Protein AF-A0A933MB23-F1 (afdb_monomer_lite)

Foldseek 3Di:
DDDDDPPPPPPPDDDDDDDDDDPVVVVVLVVVCVVVVHDSVVVVVVVVVVVVVVVVVVPPDPVVVVVVVVVVVVVVVVVPDDPPDDPPDDPVNVVVVVCVVPVPPDD

Secondary structure (DSSP, 8-state):
----------GGGPPP------HHHHHHHHHHHHHHTS-HHHHHHHHHHHHHHHHHHTT-S-HHHHHHHHHHHHHHHHH-SPTT------HHHHHHHHHHHH-----

pLDDT: mean 79.44, std 17.31, range [34.0, 98.0]

Radius of gyration: 25.94 Å; chains: 1; bounding box: 48×51×60 Å

Sequence (107 aa):
MQNTKNGKHKVSQMVRKQIYISKRQHQLLKRIAHKRQVSEALLIREAIDQQLQSAEQGLSTDAEAWQRAFGLMKSLHAQGPLPNRSREWTRADLYAERINRYGTRAD

Structure (mmCIF, N/CA/C/O backbone):
data_AF-A0A933MB23-F1
#
_entry.id   AF-A0A933MB23-F1
#
loop_
_atom_site.group_PDB
_atom_site.id
_atom_site.type_symbol
_atom_site.label_atom_id
_atom_site.label_alt_id
_atom_site.label_comp_id
_atom_site.label_asym_id
_atom_site.label_entity_id
_atom_site.label_seq_id
_atom_site.pdbx_PDB_ins_code
_atom_site.Cartn_x
_atom_site.Cartn_y
_atom_site.Cartn_z
_atom_site.occupancy
_atom_site.B_iso_or_equiv
_atom_site.auth_seq_id
_atom_site.auth_comp_id
_atom_site.auth_asym_id
_atom_site.auth_atom_id
_atom_site.pdbx_PDB_model_num
ATOM 1 N N . MET A 1 1 ? -13.231 -29.924 -7.459 1.00 36.16 1 MET A N 1
ATOM 2 C CA . MET A 1 1 ? -13.588 -28.943 -6.408 1.00 36.16 1 MET A CA 1
ATOM 3 C C . MET A 1 1 ? -12.332 -28.623 -5.612 1.00 36.16 1 MET A C 1
ATOM 5 O O . MET A 1 1 ? -11.952 -29.410 -4.759 1.00 36.16 1 MET A O 1
ATOM 9 N N . GLN A 1 2 ? -11.621 -27.543 -5.944 1.00 34.00 2 GLN A N 1
ATOM 10 C CA . GLN A 1 2 ? -10.452 -27.114 -5.169 1.00 34.00 2 GLN A CA 1
ATOM 11 C C . GLN A 1 2 ? -10.893 -25.988 -4.235 1.00 34.00 2 GLN A C 1
ATOM 13 O O . GLN A 1 2 ? -11.213 -24.894 -4.686 1.00 34.00 2 GLN A O 1
ATOM 18 N N . ASN A 1 3 ? -10.981 -26.294 -2.941 1.00 35.03 3 ASN A N 1
ATOM 19 C CA . ASN A 1 3 ? -11.322 -25.328 -1.906 1.00 35.03 3 ASN A CA 1
ATOM 20 C C . ASN A 1 3 ? -10.045 -24.555 -1.548 1.00 35.03 3 ASN A C 1
ATOM 22 O O . ASN A 1 3 ? -9.129 -25.097 -0.923 1.00 35.03 3 ASN A O 1
ATOM 26 N N . THR A 1 4 ? -9.943 -23.316 -2.022 1.00 43.19 4 THR A N 1
ATOM 27 C CA . THR A 1 4 ? -8.803 -22.434 -1.772 1.00 43.19 4 THR A CA 1
ATOM 28 C C . THR A 1 4 ? -8.721 -22.091 -0.291 1.00 43.19 4 THR A C 1
ATOM 30 O O . THR A 1 4 ? -9.667 -21.598 0.320 1.00 43.19 4 THR A O 1
ATOM 33 N N . LYS A 1 5 ? -7.554 -22.380 0.282 1.00 43.69 5 LYS A N 1
ATOM 34 C CA . LYS A 1 5 ? -7.172 -22.120 1.666 1.00 43.69 5 LYS A CA 1
ATOM 35 C C . LYS A 1 5 ? -7.271 -20.619 1.972 1.00 43.69 5 LYS A C 1
ATOM 37 O O . LYS A 1 5 ? -6.331 -19.878 1.703 1.00 43.69 5 LYS A O 1
ATOM 42 N N . ASN A 1 6 ? -8.370 -20.178 2.585 1.00 43.66 6 ASN A N 1
ATOM 43 C CA . ASN A 1 6 ? -8.401 -18.887 3.268 1.00 43.66 6 ASN A CA 1
ATOM 44 C C . ASN A 1 6 ? -7.458 -18.971 4.472 1.00 43.66 6 ASN A C 1
ATOM 46 O O . ASN A 1 6 ? -7.776 -19.591 5.491 1.00 43.66 6 ASN A O 1
ATOM 50 N N . GLY A 1 7 ? -6.273 -18.377 4.325 1.00 43.31 7 GLY A N 1
ATOM 51 C CA . GLY A 1 7 ? -5.324 -18.175 5.408 1.00 43.31 7 GLY A CA 1
ATOM 52 C C . GLY A 1 7 ? -6.012 -17.426 6.542 1.00 43.31 7 GLY A C 1
ATOM 53 O O . GLY A 1 7 ? -6.306 -16.238 6.439 1.00 43.31 7 GLY A O 1
ATOM 54 N N . LYS A 1 8 ? -6.312 -18.141 7.627 1.00 47.44 8 LYS A N 1
ATOM 55 C CA . LYS A 1 8 ? -6.781 -17.553 8.879 1.00 47.44 8 LYS A CA 1
ATOM 56 C C . LYS A 1 8 ? -5.680 -16.621 9.386 1.00 47.44 8 LYS A C 1
ATOM 58 O O . LYS A 1 8 ? -4.713 -17.093 9.980 1.00 47.44 8 LYS A O 1
ATOM 63 N N . HIS A 1 9 ? -5.818 -15.315 9.165 1.00 52.59 9 HIS A N 1
ATOM 64 C CA . HIS A 1 9 ? -5.028 -14.325 9.891 1.00 52.59 9 HIS A CA 1
ATOM 65 C C . HIS A 1 9 ? -5.216 -14.606 11.383 1.00 52.59 9 HIS A C 1
ATOM 67 O O . HIS A 1 9 ? -6.342 -14.613 11.885 1.00 52.59 9 HIS A O 1
ATOM 73 N N . LYS A 1 10 ? -4.128 -14.950 12.074 1.00 52.06 10 LYS A N 1
ATOM 74 C CA . LYS A 1 10 ? -4.156 -15.376 13.472 1.00 52.06 10 LYS A CA 1
ATOM 75 C C . 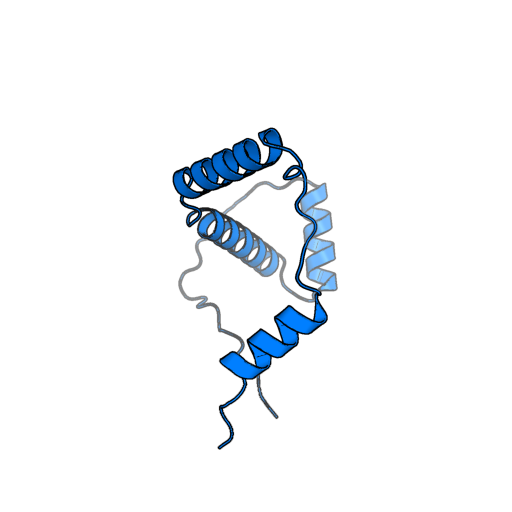LYS A 1 10 ? -4.576 -14.170 14.322 1.00 52.06 10 LYS A C 1
ATOM 77 O O . LYS A 1 10 ? -3.761 -13.330 14.675 1.00 52.06 10 LYS A O 1
ATOM 82 N N . VAL A 1 11 ? -5.867 -14.093 14.642 1.00 57.12 11 VAL A N 1
ATOM 83 C CA . VAL A 1 11 ? -6.531 -13.025 15.423 1.00 57.12 11 VAL A CA 1
ATOM 84 C C . VAL A 1 11 ? -5.971 -12.905 16.856 1.00 57.12 11 VAL A C 1
ATOM 86 O O . VAL A 1 11 ? -6.337 -12.006 17.602 1.00 57.12 11 VAL A O 1
ATOM 89 N N . SER A 1 12 ? -5.065 -13.794 17.274 1.00 57.50 12 SER A N 1
ATOM 90 C CA . SER A 1 12 ? -4.698 -13.983 18.678 1.00 57.50 12 SER A CA 1
ATOM 91 C C . SER A 1 12 ? -3.810 -12.893 19.291 1.00 57.50 12 SER A C 1
ATOM 93 O O . SER A 1 12 ? -3.523 -13.004 20.476 1.00 57.50 12 SER A O 1
ATOM 95 N N . GLN A 1 13 ? -3.353 -11.879 18.543 1.00 81.81 13 GLN A N 1
ATOM 96 C CA . GLN A 1 13 ? -2.533 -10.765 19.063 1.00 81.81 13 GLN A CA 1
ATOM 97 C C . GLN A 1 13 ? -2.859 -9.442 18.339 1.00 81.81 13 GLN A C 1
ATOM 99 O O . GLN A 1 13 ? -2.050 -8.910 17.582 1.00 81.81 13 GLN A O 1
ATOM 104 N N . MET A 1 14 ? -4.071 -8.910 18.517 1.00 86.56 14 MET A N 1
ATOM 105 C CA . MET A 1 14 ? -4.438 -7.598 17.965 1.00 86.56 14 MET A CA 1
ATOM 106 C C . MET A 1 14 ? -4.170 -6.484 18.983 1.00 86.56 14 MET A C 1
ATOM 108 O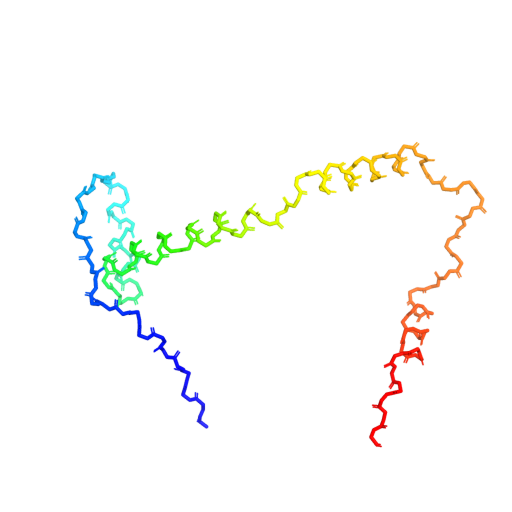 O . MET A 1 14 ? -4.705 -6.511 20.088 1.00 86.56 14 MET A O 1
ATOM 112 N N . VAL A 1 15 ? -3.400 -5.464 18.595 1.00 90.94 15 VAL A N 1
ATOM 113 C CA . VAL A 1 15 ? -3.183 -4.255 19.408 1.00 90.94 15 VAL A CA 1
ATOM 114 C C . VAL A 1 15 ? -4.157 -3.161 18.970 1.00 90.94 15 VAL A C 1
ATOM 116 O O . VAL A 1 15 ? -4.179 -2.774 17.80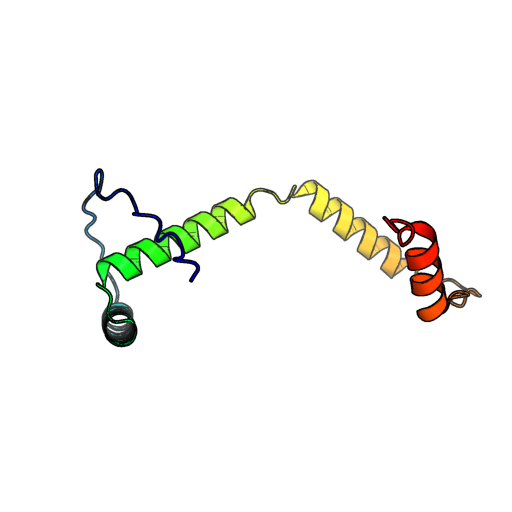0 1.00 90.94 15 VAL A O 1
ATOM 119 N N . ARG A 1 16 ? -4.957 -2.624 19.901 1.00 91.56 16 ARG A N 1
ATOM 120 C CA . ARG A 1 16 ? -5.867 -1.504 19.612 1.00 91.56 16 ARG A CA 1
ATOM 121 C C . ARG A 1 16 ? -5.058 -0.229 19.367 1.00 91.56 16 ARG A C 1
ATOM 123 O O . ARG A 1 16 ? -4.294 0.203 20.225 1.00 91.56 16 ARG A O 1
ATOM 130 N N . LYS A 1 17 ? -5.268 0.401 18.213 1.00 90.94 17 LYS A N 1
ATOM 131 C CA . LYS A 1 17 ? -4.724 1.723 17.873 1.00 90.94 17 LYS A CA 1
ATOM 132 C C . LYS A 1 17 ? -5.878 2.707 17.676 1.00 90.94 17 LYS A C 1
ATOM 134 O O . LYS A 1 17 ? -6.895 2.347 17.087 1.00 90.94 17 LYS A O 1
ATOM 139 N N . GLN A 1 18 ? -5.732 3.927 18.188 1.00 94.25 18 GLN A N 1
ATOM 140 C CA . GLN A 1 18 ? -6.647 5.042 17.932 1.00 94.25 18 GLN A CA 1
ATOM 141 C C . GLN A 1 18 ? -5.951 6.013 16.978 1.00 94.25 18 GLN A C 1
ATOM 143 O O . GLN A 1 18 ? -4.843 6.458 17.263 1.00 94.25 18 GLN A O 1
ATOM 148 N N . ILE A 1 19 ? -6.575 6.293 15.835 1.00 92.44 19 ILE A N 1
ATOM 149 C CA . ILE A 1 19 ? -6.021 7.158 14.789 1.00 92.44 19 ILE A CA 1
ATOM 150 C C . ILE A 1 19 ? -7.069 8.174 14.349 1.00 92.44 19 ILE A C 1
ATOM 152 O O . ILE A 1 19 ? -8.258 7.858 14.281 1.00 92.44 19 ILE A O 1
ATOM 156 N N . TYR A 1 20 ? -6.622 9.383 14.023 1.00 97.00 20 TYR A N 1
ATOM 157 C CA . TYR A 1 20 ? -7.458 10.380 13.367 1.00 97.00 20 TYR A CA 1
ATOM 158 C C . TYR A 1 20 ? -7.386 10.192 11.852 1.00 97.00 20 TYR A C 1
ATOM 160 O O . TYR A 1 20 ? -6.305 10.046 11.286 1.00 97.00 20 TYR A O 1
ATOM 168 N N . ILE A 1 21 ? -8.543 10.220 11.195 1.00 95.69 21 ILE A N 1
ATOM 169 C CA . ILE A 1 21 ? -8.663 10.211 9.736 1.00 95.69 21 ILE A CA 1
ATOM 170 C C . ILE A 1 21 ? -9.525 11.390 9.292 1.00 95.69 21 ILE A C 1
ATOM 172 O O . ILE A 1 21 ? -10.398 11.858 10.023 1.00 95.69 21 ILE A O 1
ATOM 176 N N . SER A 1 22 ? -9.296 11.877 8.078 1.00 98.00 22 SER A N 1
ATOM 177 C CA . SER A 1 22 ? -10.108 12.951 7.503 1.00 98.00 22 SER A CA 1
ATOM 178 C C . SER A 1 22 ? -11.551 12.498 7.240 1.00 98.00 22 SER A C 1
ATOM 180 O O . SER A 1 22 ? -11.822 11.325 6.967 1.00 98.00 22 SER A O 1
ATOM 182 N N . LYS A 1 23 ? -12.489 13.455 7.203 1.00 97.81 23 LYS A N 1
ATOM 183 C CA . LYS A 1 23 ? -13.898 13.206 6.839 1.00 97.81 23 LYS A CA 1
ATOM 184 C C . LYS A 1 23 ? -14.034 12.492 5.487 1.00 97.81 23 LYS A C 1
ATOM 186 O O . LYS A 1 23 ? -14.873 11.605 5.337 1.00 97.81 23 LYS A O 1
ATOM 191 N N . ARG A 1 24 ? -13.175 12.840 4.521 1.00 97.56 24 ARG A N 1
ATOM 192 C CA . ARG A 1 24 ? -13.115 12.192 3.203 1.00 97.56 24 ARG A CA 1
ATOM 193 C C . ARG A 1 24 ? -12.702 10.721 3.312 1.00 97.56 24 ARG A C 1
ATOM 195 O O . ARG A 1 24 ? -13.347 9.869 2.709 1.00 97.56 24 ARG A O 1
ATOM 202 N N . GLN A 1 25 ? -11.653 10.414 4.078 1.00 96.62 25 GLN A N 1
ATOM 203 C CA . GLN A 1 25 ? -11.197 9.033 4.287 1.00 96.62 25 GLN A CA 1
ATOM 204 C C . GLN A 1 25 ? -12.272 8.188 4.973 1.00 96.62 25 GLN A C 1
ATOM 206 O O . GLN A 1 25 ? -12.528 7.078 4.524 1.00 96.62 25 GLN A O 1
ATOM 211 N N . HIS A 1 26 ? -12.959 8.733 5.980 1.00 97.06 26 HIS A N 1
ATOM 212 C CA . HIS A 1 26 ? -14.084 8.066 6.646 1.00 97.06 26 HIS A CA 1
ATOM 213 C C . HIS A 1 26 ? -15.198 7.668 5.668 1.00 97.06 26 HIS A C 1
ATOM 215 O O . HIS A 1 26 ? -15.647 6.523 5.649 1.00 97.06 26 HIS A O 1
ATOM 221 N N . GLN A 1 27 ? -15.619 8.599 4.807 1.00 98.00 27 GLN A N 1
ATOM 222 C CA . GLN A 1 27 ? -16.653 8.336 3.800 1.00 98.00 27 GLN A CA 1
ATOM 223 C C . GLN A 1 27 ? -16.222 7.256 2.799 1.00 98.00 27 GLN A C 1
ATOM 225 O O . GLN A 1 27 ? -17.009 6.367 2.464 1.00 98.00 27 GLN A O 1
ATOM 230 N N . LEU A 1 28 ? -14.970 7.313 2.335 1.00 97.31 28 LEU A N 1
ATOM 231 C CA . LEU A 1 28 ? -14.416 6.315 1.422 1.00 97.31 28 LEU A CA 1
ATOM 232 C C . LEU A 1 28 ? -14.313 4.939 2.084 1.00 97.31 28 LEU A C 1
ATOM 234 O O . LEU A 1 28 ? -14.707 3.948 1.471 1.00 97.31 28 LEU A O 1
ATOM 238 N N . LEU A 1 29 ? -13.848 4.883 3.333 1.00 96.94 29 LEU A N 1
ATOM 239 C CA . LEU A 1 29 ? -13.706 3.649 4.097 1.00 96.94 29 LEU A CA 1
ATOM 240 C C . LEU A 1 29 ? -15.054 2.937 4.235 1.00 96.94 29 LEU A C 1
ATOM 242 O O . LEU A 1 29 ? -15.166 1.771 3.860 1.00 96.94 29 LEU A O 1
ATOM 246 N N . LYS A 1 30 ? -16.099 3.667 4.646 1.00 96.81 30 LYS A N 1
ATOM 247 C CA . LYS A 1 30 ? -17.473 3.148 4.733 1.00 96.81 30 LYS A CA 1
ATOM 248 C C . LYS A 1 30 ? -17.990 2.619 3.406 1.00 96.81 30 LYS A C 1
ATOM 250 O O . LYS A 1 30 ? -18.508 1.507 3.332 1.00 96.81 30 LYS A O 1
ATOM 255 N N . ARG A 1 31 ? -17.831 3.405 2.339 1.00 97.69 31 ARG A N 1
ATOM 256 C CA . ARG A 1 31 ? -18.297 3.030 1.000 1.00 97.69 31 ARG A CA 1
ATOM 257 C C . ARG A 1 31 ? -17.615 1.753 0.505 1.00 97.69 31 ARG A C 1
ATOM 259 O O . ARG A 1 31 ? -18.282 0.892 -0.066 1.00 97.69 31 ARG A O 1
ATOM 266 N N . ILE A 1 32 ? -16.302 1.630 0.696 1.00 97.06 32 ILE A N 1
ATOM 267 C CA . ILE A 1 32 ? -15.536 0.466 0.234 1.00 97.06 32 ILE A CA 1
ATOM 268 C C . ILE A 1 32 ? -15.856 -0.762 1.091 1.00 97.06 32 ILE A C 1
ATOM 270 O O . ILE A 1 32 ? -16.101 -1.825 0.524 1.00 97.06 32 ILE A O 1
ATOM 274 N N . ALA A 1 33 ? -15.914 -0.613 2.417 1.00 9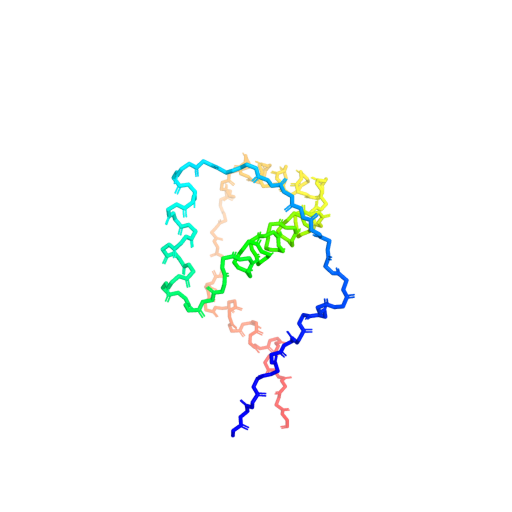6.81 33 ALA A N 1
ATOM 275 C CA . ALA A 1 33 ? -16.278 -1.686 3.340 1.00 96.81 33 ALA A CA 1
ATOM 276 C C . ALA A 1 33 ? -17.666 -2.258 3.011 1.00 96.81 33 ALA A C 1
ATOM 278 O O . ALA A 1 33 ? -17.807 -3.468 2.840 1.00 96.81 33 ALA A O 1
ATOM 279 N N . HIS A 1 34 ? -18.658 -1.386 2.789 1.00 96.75 34 HIS A N 1
ATOM 280 C CA . HIS A 1 34 ? -20.002 -1.790 2.376 1.00 96.75 34 HIS A CA 1
ATOM 281 C C . HIS A 1 34 ? -19.999 -2.504 1.019 1.00 96.75 34 HIS A C 1
ATOM 283 O O . HIS A 1 34 ? -20.558 -3.590 0.888 1.00 96.75 34 HIS A O 1
ATOM 289 N N . LYS A 1 35 ? -19.330 -1.932 0.006 1.00 96.44 35 LYS A N 1
ATOM 290 C CA . LYS A 1 35 ? -19.246 -2.537 -1.334 1.00 96.44 35 LYS A CA 1
ATOM 291 C C . LYS A 1 35 ? -18.604 -3.930 -1.303 1.00 96.44 35 LYS A C 1
ATOM 293 O O . LYS A 1 35 ? -18.985 -4.782 -2.096 1.00 96.44 35 LYS A O 1
ATOM 298 N N . ARG A 1 36 ? -17.621 -4.144 -0.424 1.00 93.75 36 ARG A N 1
ATOM 299 C CA . ARG A 1 36 ? -16.897 -5.415 -0.271 1.00 93.75 36 ARG A CA 1
ATOM 300 C C . ARG A 1 36 ? -17.526 -6.361 0.759 1.00 93.75 36 ARG A C 1
ATOM 302 O O . ARG A 1 36 ? -17.031 -7.469 0.899 1.00 93.75 36 ARG A O 1
ATOM 309 N N . GLN A 1 37 ? -18.579 -5.938 1.466 1.00 95.69 37 GLN A N 1
ATOM 310 C CA . GLN A 1 37 ? -19.206 -6.680 2.570 1.00 95.69 37 GLN A CA 1
ATOM 311 C C . GLN A 1 37 ? -18.208 -7.139 3.652 1.00 95.69 37 GLN A C 1
ATOM 313 O O . GLN A 1 37 ? -18.313 -8.232 4.203 1.00 95.69 37 GLN A O 1
ATOM 318 N N . VAL A 1 38 ? -17.233 -6.288 3.977 1.00 94.75 38 VAL A N 1
ATOM 319 C CA . VAL A 1 38 ? -16.238 -6.539 5.032 1.00 94.75 38 VAL A CA 1
ATOM 320 C C . VAL A 1 38 ? -16.271 -5.436 6.085 1.00 94.75 38 VAL A C 1
ATOM 322 O O . VAL A 1 38 ? -16.812 -4.356 5.858 1.00 94.75 38 VAL A O 1
ATOM 325 N N . SER A 1 39 ? -15.663 -5.683 7.247 1.00 94.94 39 SER A N 1
ATOM 326 C CA . SER A 1 39 ? -15.529 -4.643 8.272 1.00 94.94 39 SER A CA 1
ATOM 327 C C . SER A 1 39 ? -14.517 -3.567 7.864 1.00 94.94 39 SER A C 1
ATOM 329 O O . SER A 1 39 ? -13.482 -3.859 7.265 1.00 94.94 39 SER A O 1
ATOM 331 N N . GLU A 1 40 ? -14.773 -2.321 8.269 1.00 94.50 40 GLU A N 1
ATOM 332 C CA . GLU A 1 40 ? -13.841 -1.197 8.094 1.00 94.50 40 GLU A CA 1
ATOM 333 C C . GLU A 1 40 ? -12.456 -1.510 8.685 1.00 94.50 40 GLU A C 1
ATOM 335 O O . GLU A 1 40 ? -11.427 -1.213 8.085 1.00 94.50 40 GLU A O 1
ATOM 340 N N . ALA A 1 41 ? -12.427 -2.185 9.837 1.00 93.44 41 ALA A N 1
ATOM 341 C CA . ALA A 1 41 ? -11.190 -2.573 10.501 1.00 93.44 41 ALA A CA 1
ATOM 342 C C . ALA A 1 41 ? -10.389 -3.616 9.703 1.00 93.44 41 ALA A C 1
ATOM 344 O O . ALA A 1 41 ? -9.162 -3.590 9.740 1.00 93.44 41 ALA A O 1
ATOM 345 N N . LEU A 1 42 ? -11.060 -4.536 9.000 1.00 92.94 42 LEU A N 1
ATOM 346 C CA . LEU A 1 42 ? -10.392 -5.492 8.114 1.00 92.94 42 LEU A CA 1
ATOM 347 C C . LEU A 1 42 ? -9.756 -4.766 6.933 1.00 92.94 42 LEU A C 1
ATOM 349 O O . LEU A 1 42 ? -8.584 -4.989 6.659 1.00 92.94 42 LEU A O 1
ATOM 353 N N . LEU A 1 43 ? -10.486 -3.833 6.322 1.00 94.75 43 LEU A N 1
ATOM 354 C CA . LEU A 1 43 ? -9.976 -3.029 5.216 1.00 94.75 43 LEU A CA 1
ATOM 355 C C . LEU A 1 43 ? -8.759 -2.178 5.624 1.00 94.75 43 LEU A C 1
ATOM 357 O O . LEU A 1 43 ? -7.805 -2.072 4.860 1.00 94.75 43 LEU A O 1
ATOM 361 N N . ILE A 1 44 ? -8.767 -1.604 6.835 1.00 94.19 44 ILE A N 1
ATOM 362 C CA . ILE A 1 44 ? -7.606 -0.880 7.380 1.00 94.19 44 ILE A CA 1
ATOM 363 C C . ILE A 1 44 ? -6.407 -1.819 7.543 1.00 94.19 44 ILE A C 1
ATOM 365 O O . ILE A 1 44 ? -5.301 -1.450 7.160 1.00 94.19 44 ILE A O 1
ATOM 369 N N . ARG A 1 45 ? -6.609 -3.021 8.098 1.00 92.81 45 ARG A N 1
ATOM 370 C CA . ARG A 1 45 ? -5.521 -3.997 8.269 1.00 92.81 45 ARG A CA 1
ATOM 371 C C . ARG A 1 45 ? -4.932 -4.430 6.931 1.00 92.81 45 ARG A C 1
ATOM 373 O O . ARG A 1 45 ? -3.726 -4.339 6.773 1.00 92.81 45 ARG A O 1
ATOM 380 N N . GLU A 1 46 ? -5.770 -4.793 5.960 1.00 92.00 46 GLU A N 1
ATOM 381 C CA . GLU A 1 46 ? -5.313 -5.169 4.615 1.00 92.00 46 GLU A CA 1
ATOM 382 C C . GLU A 1 46 ? -4.519 -4.047 3.941 1.00 92.00 46 GLU A C 1
ATOM 384 O O . GLU A 1 46 ? -3.496 -4.307 3.317 1.00 92.00 46 GLU A O 1
ATOM 389 N N . ALA A 1 47 ? -4.963 -2.794 4.077 1.00 92.25 47 ALA A N 1
ATOM 390 C CA . ALA A 1 47 ? -4.247 -1.653 3.515 1.00 92.25 47 ALA A CA 1
ATOM 391 C C . ALA A 1 47 ? -2.877 -1.438 4.183 1.00 92.25 47 ALA A C 1
ATOM 393 O O . ALA A 1 47 ? -1.908 -1.114 3.498 1.00 92.25 47 ALA A O 1
ATOM 394 N N . ILE A 1 48 ? -2.784 -1.634 5.504 1.00 91.50 48 ILE A N 1
ATOM 395 C CA . ILE A 1 48 ? -1.512 -1.580 6.237 1.00 91.50 48 ILE A CA 1
ATOM 396 C C . ILE A 1 48 ? -0.592 -2.711 5.771 1.00 91.50 48 ILE A C 1
ATOM 398 O O . ILE A 1 48 ? 0.554 -2.442 5.422 1.00 91.50 48 ILE A O 1
ATOM 402 N N . ASP A 1 49 ? -1.096 -3.944 5.701 1.00 88.75 49 ASP A N 1
ATOM 403 C CA . ASP A 1 49 ? -0.321 -5.111 5.270 1.00 88.75 49 ASP A CA 1
ATOM 404 C C . ASP A 1 49 ? 0.204 -4.931 3.838 1.00 88.75 49 ASP A C 1
ATOM 406 O O . ASP A 1 49 ? 1.380 -5.171 3.580 1.00 88.75 49 ASP A O 1
ATOM 410 N N . GLN A 1 50 ? -0.624 -4.434 2.912 1.00 87.50 50 GLN A N 1
ATOM 411 C CA . GLN A 1 50 ? -0.215 -4.143 1.532 1.00 87.50 50 GLN A CA 1
ATOM 412 C C . GLN A 1 50 ? 0.877 -3.075 1.457 1.00 87.50 50 GLN A C 1
ATOM 414 O O . GLN A 1 50 ? 1.821 -3.210 0.676 1.00 87.50 50 GLN A O 1
ATOM 419 N N . GLN A 1 51 ? 0.768 -2.017 2.263 1.00 86.31 51 GLN A N 1
ATOM 420 C CA . GLN A 1 51 ? 1.769 -0.955 2.300 1.00 86.31 51 GLN A CA 1
ATOM 421 C C . GLN A 1 51 ? 3.094 -1.454 2.889 1.00 86.31 51 GLN A C 1
ATOM 423 O O . GLN A 1 51 ? 4.152 -1.106 2.370 1.00 86.31 51 GLN A O 1
ATOM 428 N N . LEU A 1 52 ? 3.042 -2.275 3.942 1.00 83.12 52 LEU A N 1
ATOM 429 C CA . LEU A 1 52 ? 4.227 -2.872 4.559 1.00 83.12 52 LEU A CA 1
ATOM 430 C C . LEU A 1 52 ? 4.893 -3.882 3.625 1.00 83.12 52 LEU A C 1
ATOM 432 O O . LEU A 1 52 ? 6.095 -3.794 3.417 1.00 83.12 52 LEU A O 1
ATOM 436 N N . GLN A 1 53 ? 4.123 -4.755 2.973 1.00 78.12 53 GLN A N 1
ATOM 437 C CA . GLN A 1 53 ? 4.650 -5.672 1.959 1.00 78.12 53 GLN A CA 1
ATOM 438 C C . GLN A 1 53 ? 5.290 -4.922 0.792 1.00 78.12 53 GLN A C 1
ATOM 440 O O . GLN A 1 53 ? 6.355 -5.309 0.331 1.00 78.12 53 GLN A O 1
ATOM 445 N N . SER A 1 54 ? 4.678 -3.828 0.332 1.00 70.19 54 SER A N 1
ATOM 446 C CA . SER A 1 54 ? 5.250 -2.996 -0.733 1.00 70.19 54 SER A CA 1
ATOM 447 C C . SER A 1 54 ? 6.538 -2.297 -0.279 1.00 70.19 54 SER A C 1
ATOM 449 O O . SER A 1 54 ? 7.480 -2.170 -1.058 1.00 70.19 54 SER A O 1
ATOM 451 N N . ALA A 1 55 ? 6.608 -1.871 0.986 1.00 65.06 55 ALA A N 1
ATOM 452 C CA . ALA A 1 55 ? 7.815 -1.294 1.575 1.00 65.06 55 ALA A CA 1
ATOM 453 C C . ALA A 1 55 ? 8.936 -2.338 1.738 1.00 65.06 55 ALA A C 1
ATOM 455 O O . ALA A 1 55 ? 10.090 -2.043 1.443 1.00 65.06 55 ALA A O 1
ATOM 456 N N . GLU A 1 56 ? 8.600 -3.565 2.139 1.00 61.81 56 GLU A N 1
ATOM 457 C CA . GLU A 1 56 ? 9.533 -4.694 2.251 1.00 61.81 56 GLU A CA 1
ATOM 458 C C . GLU A 1 56 ? 10.009 -5.189 0.875 1.00 61.81 56 GLU A C 1
ATOM 460 O O . GLU A 1 56 ? 11.189 -5.475 0.687 1.00 61.81 56 GLU A O 1
ATOM 465 N N . GLN A 1 57 ? 9.127 -5.216 -0.127 1.00 56.84 57 GLN A N 1
ATOM 466 C CA . GLN A 1 57 ? 9.471 -5.546 -1.516 1.00 56.84 57 GLN A CA 1
ATOM 467 C C . GLN A 1 57 ? 10.337 -4.462 -2.177 1.00 56.84 57 GLN A C 1
ATOM 469 O O . GLN A 1 57 ? 11.124 -4.768 -3.071 1.00 56.84 57 GLN A O 1
ATOM 474 N N . GLY A 1 58 ? 10.257 -3.214 -1.707 1.00 53.88 58 GLY A N 1
ATOM 475 C CA . GLY A 1 58 ? 11.146 -2.125 -2.116 1.00 53.88 58 GLY A CA 1
ATOM 476 C C . GLY A 1 58 ? 12.588 -2.245 -1.601 1.00 53.88 58 GLY A C 1
ATOM 477 O O . GLY A 1 58 ? 13.447 -1.495 -2.060 1.00 53.88 58 GLY A O 1
ATOM 478 N N . LEU A 1 59 ? 12.883 -3.179 -0.686 1.00 52.38 59 LEU A N 1
ATOM 479 C CA . LEU A 1 59 ? 14.181 -3.296 -0.002 1.00 52.38 59 LEU A CA 1
ATOM 480 C C . LEU A 1 59 ? 15.094 -4.419 -0.522 1.00 52.38 59 LEU A C 1
ATOM 482 O O . LEU A 1 59 ? 16.174 -4.623 0.025 1.00 52.38 59 LEU A O 1
ATOM 486 N N . SER A 1 60 ? 14.733 -5.106 -1.609 1.00 52.00 60 SER A N 1
ATOM 487 C CA . SER A 1 60 ? 15.670 -5.986 -2.328 1.00 52.00 60 SER A CA 1
ATOM 488 C C . SER A 1 60 ? 15.899 -5.526 -3.766 1.00 52.00 60 SER A C 1
ATOM 490 O O . SER A 1 60 ? 15.906 -6.309 -4.710 1.00 52.00 60 SER A O 1
ATOM 492 N N . THR A 1 61 ? 16.100 -4.223 -3.942 1.00 59.41 61 THR A N 1
ATOM 493 C CA . THR A 1 61 ? 16.808 -3.728 -5.124 1.00 59.41 61 THR A CA 1
ATOM 494 C C . THR A 1 61 ? 18.145 -3.236 -4.607 1.00 59.41 61 THR A C 1
ATOM 496 O O . THR A 1 61 ? 18.190 -2.219 -3.921 1.00 59.41 61 THR A O 1
ATOM 499 N N . ASP A 1 62 ? 19.218 -3.989 -4.855 1.00 73.12 62 ASP A N 1
ATOM 500 C CA . ASP A 1 62 ? 20.578 -3.499 -4.627 1.00 73.12 62 ASP A CA 1
ATOM 501 C C . ASP A 1 62 ? 20.695 -2.149 -5.357 1.00 73.12 62 ASP A C 1
ATOM 503 O O . ASP A 1 62 ? 20.676 -2.080 -6.590 1.00 73.12 62 ASP A O 1
ATOM 507 N N . ALA A 1 63 ? 20.707 -1.062 -4.582 1.00 74.50 63 ALA A N 1
ATOM 508 C CA . ALA A 1 63 ? 20.688 0.291 -5.115 1.00 74.50 63 ALA A CA 1
ATOM 509 C C . ALA A 1 63 ? 21.933 0.552 -5.971 1.00 74.50 63 ALA A C 1
ATOM 511 O O . ALA A 1 63 ? 21.852 1.257 -6.980 1.00 74.50 63 ALA A O 1
ATOM 512 N N . GLU A 1 64 ? 23.062 -0.075 -5.630 1.00 81.00 64 GLU A N 1
ATOM 513 C CA . GLU A 1 64 ? 24.260 -0.020 -6.454 1.00 81.00 64 GLU A CA 1
ATOM 514 C C . GLU A 1 64 ? 24.094 -0.831 -7.736 1.00 81.00 64 GLU A C 1
ATOM 516 O O . GLU A 1 64 ? 24.505 -0.371 -8.799 1.00 81.00 64 GLU A O 1
ATOM 521 N N . ALA A 1 65 ? 23.468 -2.013 -7.689 1.00 80.19 65 ALA A N 1
ATOM 522 C CA . ALA A 1 65 ? 23.167 -2.771 -8.906 1.00 80.19 65 ALA A CA 1
ATOM 523 C C . ALA A 1 65 ? 22.284 -1.963 -9.861 1.00 80.19 65 ALA A C 1
ATOM 525 O O . ALA A 1 65 ? 22.540 -1.953 -11.067 1.00 80.19 65 ALA A O 1
ATOM 526 N N . TRP A 1 66 ? 21.298 -1.236 -9.330 1.00 83.38 66 TRP A N 1
ATOM 527 C CA . TRP A 1 66 ? 20.471 -0.341 -10.131 1.00 83.38 66 TRP A CA 1
ATOM 528 C C . TRP A 1 66 ? 21.285 0.801 -10.748 1.00 83.38 66 TRP A C 1
ATOM 530 O O . TRP A 1 66 ? 21.174 1.061 -11.947 1.00 83.38 66 TRP A O 1
ATOM 540 N N . GLN A 1 67 ? 22.156 1.448 -9.969 1.00 87.56 67 GLN A N 1
ATOM 541 C CA . GLN A 1 67 ? 23.034 2.505 -10.478 1.00 87.56 67 GLN A CA 1
ATOM 542 C C . GLN A 1 67 ? 24.009 1.990 -11.547 1.00 87.56 67 GLN A C 1
ATOM 544 O O . GLN A 1 67 ? 24.172 2.639 -12.583 1.00 87.56 67 GLN A O 1
ATOM 549 N N . ARG A 1 68 ? 24.601 0.805 -11.348 1.00 90.88 68 ARG A N 1
ATOM 550 C CA . ARG A 1 68 ? 25.471 0.136 -12.330 1.00 90.88 68 ARG A CA 1
ATOM 551 C C . ARG A 1 68 ? 24.716 -0.160 -13.628 1.00 90.88 68 ARG A C 1
ATOM 553 O O . ARG A 1 68 ? 25.201 0.182 -14.707 1.00 90.88 68 ARG A O 1
ATOM 560 N N . ALA A 1 69 ? 23.513 -0.729 -13.535 1.00 91.25 69 ALA A N 1
ATOM 561 C CA . ALA A 1 69 ? 22.672 -1.012 -14.697 1.00 91.25 69 ALA A CA 1
ATOM 562 C C . ALA A 1 69 ? 22.286 0.271 -15.449 1.00 91.25 69 ALA A C 1
ATOM 564 O O . ALA A 1 69 ? 22.366 0.330 -16.677 1.00 91.25 69 ALA A O 1
ATOM 565 N N . PHE A 1 70 ? 21.915 1.326 -14.722 1.00 92.75 70 PHE A N 1
ATOM 566 C CA . PHE A 1 70 ? 21.549 2.608 -15.315 1.00 92.75 70 PHE A CA 1
ATOM 567 C C . PHE A 1 70 ? 22.730 3.304 -16.004 1.00 92.75 70 PHE A C 1
ATOM 569 O O . PHE A 1 70 ? 22.575 3.837 -17.105 1.00 92.75 70 PHE A O 1
ATOM 576 N N . GLY A 1 71 ? 23.922 3.248 -15.403 1.00 95.00 71 GLY A N 1
ATOM 577 C CA . GLY A 1 71 ? 25.158 3.739 -16.013 1.00 95.00 71 GLY A CA 1
ATOM 578 C C . GLY A 1 71 ? 25.493 3.014 -17.318 1.00 95.00 71 GLY A C 1
ATOM 579 O O . GLY A 1 71 ? 25.798 3.665 -18.317 1.00 95.00 71 GLY A O 1
ATOM 580 N N . LEU A 1 72 ? 25.349 1.684 -17.340 1.00 94.31 72 LEU A N 1
ATOM 581 C CA . LEU A 1 72 ? 25.541 0.873 -18.544 1.00 94.31 72 LEU A CA 1
ATOM 582 C C . LEU A 1 72 ? 24.540 1.237 -19.651 1.00 94.31 72 LEU A C 1
ATOM 584 O O . LEU A 1 72 ? 24.924 1.417 -20.802 1.00 94.31 72 LEU A O 1
ATOM 588 N N . MET A 1 73 ? 23.254 1.391 -19.324 1.00 93.31 73 MET A N 1
ATOM 589 C CA . MET A 1 73 ? 22.245 1.782 -20.318 1.00 93.31 73 MET A CA 1
ATOM 590 C C . MET A 1 73 ? 22.541 3.159 -20.925 1.00 93.31 73 MET A C 1
ATOM 592 O O . MET A 1 73 ? 22.418 3.336 -22.137 1.00 93.31 73 MET A O 1
ATOM 596 N N . LYS A 1 74 ? 22.982 4.125 -20.108 1.00 95.38 74 LYS A N 1
ATOM 597 C CA . LYS A 1 74 ? 23.400 5.445 -20.599 1.00 95.38 74 LYS A CA 1
ATOM 598 C C . LYS A 1 74 ? 24.642 5.376 -21.482 1.00 95.38 74 LYS A C 1
ATOM 600 O O . LYS A 1 74 ? 24.670 6.055 -22.505 1.00 95.38 74 LYS A O 1
ATOM 605 N N . SER A 1 75 ? 25.644 4.576 -21.115 1.00 93.25 75 SER A N 1
ATOM 606 C CA . SER A 1 75 ? 26.864 4.447 -21.919 1.00 93.25 75 SER A CA 1
ATOM 607 C C . SER A 1 75 ? 26.577 3.802 -23.276 1.00 93.25 75 SER A C 1
ATOM 609 O O . SER A 1 75 ? 27.063 4.295 -24.289 1.00 93.25 75 SER A O 1
ATOM 611 N N . LEU A 1 76 ? 25.713 2.782 -23.320 1.00 90.25 76 LEU A N 1
ATOM 612 C CA . LEU A 1 76 ? 25.248 2.167 -24.566 1.00 90.25 76 LEU A CA 1
ATOM 613 C C . LEU A 1 76 ? 24.434 3.143 -25.422 1.00 90.25 76 LEU A C 1
ATOM 615 O O . LEU A 1 76 ? 24.618 3.198 -26.633 1.00 90.25 76 LEU A O 1
ATOM 619 N N . HIS A 1 77 ? 23.559 3.943 -24.809 1.00 87.69 77 HIS A N 1
ATOM 620 C CA . HIS A 1 77 ? 22.794 4.953 -25.540 1.00 87.69 77 HIS A CA 1
ATOM 621 C C . HIS A 1 77 ? 23.701 6.030 -26.153 1.00 87.69 77 HIS A C 1
ATOM 623 O O . HIS A 1 77 ? 23.504 6.416 -27.302 1.00 87.69 77 HIS A O 1
ATOM 629 N N . ALA A 1 78 ? 24.719 6.476 -25.411 1.00 90.94 78 ALA A N 1
ATOM 630 C CA . ALA A 1 78 ? 25.683 7.469 -25.876 1.00 90.94 78 ALA A CA 1
ATOM 631 C C . ALA A 1 78 ? 26.559 6.970 -27.039 1.00 90.94 78 ALA A C 1
ATOM 633 O O . ALA A 1 78 ? 26.985 7.775 -27.861 1.00 90.94 78 ALA A O 1
ATOM 634 N N . GLN A 1 79 ? 26.804 5.658 -27.136 1.00 86.88 79 GLN A N 1
ATOM 635 C CA . GLN A 1 79 ? 27.523 5.053 -28.266 1.00 86.88 79 GLN A CA 1
ATOM 636 C C . GLN A 1 79 ? 26.722 5.102 -29.578 1.00 86.88 79 GLN A C 1
ATOM 638 O O . GLN A 1 79 ? 27.309 4.990 -30.653 1.00 86.88 79 GLN A O 1
ATOM 643 N N . GLY A 1 80 ? 25.403 5.313 -29.507 1.00 80.69 80 GLY A N 1
ATOM 644 C CA . GLY A 1 80 ? 24.540 5.416 -30.678 1.00 80.69 80 GLY A CA 1
ATOM 645 C C . GLY A 1 80 ? 24.389 4.096 -31.451 1.00 80.69 80 GLY A C 1
ATOM 646 O O . GLY A 1 80 ? 24.764 3.023 -30.973 1.00 80.69 80 GLY A O 1
ATOM 647 N N . PRO A 1 81 ? 23.776 4.137 -32.645 1.00 80.56 81 PRO A N 1
ATOM 648 C CA . PRO A 1 81 ? 23.660 2.969 -33.510 1.00 80.56 81 PRO A CA 1
ATOM 649 C C . PRO A 1 81 ? 25.043 2.469 -33.945 1.00 80.56 81 PRO A C 1
ATOM 651 O O . PRO A 1 81 ? 25.886 3.262 -34.359 1.00 80.56 81 PRO A O 1
ATOM 654 N N . LEU A 1 82 ? 25.263 1.152 -33.904 1.00 77.19 82 LEU A N 1
ATOM 655 C CA . LEU A 1 82 ? 26.496 0.544 -34.410 1.00 77.19 82 LEU A CA 1
ATOM 656 C C . LEU A 1 82 ? 26.664 0.874 -35.907 1.00 77.19 82 LEU A C 1
ATOM 658 O O . LEU A 1 82 ? 25.793 0.502 -36.703 1.00 77.19 82 LEU A O 1
ATOM 662 N N . PRO A 1 83 ? 27.757 1.543 -36.318 1.00 71.50 83 PRO A N 1
ATOM 663 C CA . PRO A 1 83 ? 27.979 1.862 -37.721 1.00 71.50 83 PRO A CA 1
ATOM 664 C C . PRO A 1 83 ? 28.172 0.569 -38.525 1.00 71.50 83 PRO A C 1
ATOM 666 O O . PRO A 1 83 ? 28.890 -0.335 -38.101 1.00 71.50 83 PRO A O 1
ATOM 669 N N . ASN A 1 84 ? 27.514 0.477 -39.684 1.00 68.38 84 ASN A N 1
ATOM 670 C CA . ASN A 1 84 ? 27.588 -0.656 -40.618 1.00 68.38 84 ASN A CA 1
ATOM 671 C C . ASN A 1 84 ? 27.183 -2.039 -40.068 1.00 68.38 84 ASN A C 1
ATOM 673 O O . ASN A 1 84 ? 27.522 -3.054 -40.673 1.00 68.38 84 ASN A O 1
ATOM 677 N N . ARG A 1 85 ? 26.415 -2.113 -38.973 1.00 69.62 85 ARG A N 1
ATOM 678 C CA . ARG A 1 85 ? 25.810 -3.372 -38.505 1.00 69.62 85 ARG A CA 1
ATOM 679 C C . ARG A 1 85 ? 24.293 -3.263 -38.447 1.00 69.62 85 ARG A C 1
ATOM 681 O O . ARG A 1 85 ? 23.734 -2.639 -37.546 1.00 69.62 85 ARG A O 1
ATOM 688 N N . SER A 1 86 ? 23.619 -3.911 -39.392 1.00 72.62 86 SER A N 1
ATOM 689 C CA . SER A 1 86 ? 22.210 -4.269 -39.242 1.00 72.62 86 SER A CA 1
ATOM 690 C C . SER A 1 86 ? 22.082 -5.496 -38.333 1.00 72.62 86 SER A C 1
ATOM 692 O O . SER A 1 86 ? 23.048 -6.211 -38.064 1.00 72.62 86 SER A O 1
ATOM 694 N N . ARG A 1 87 ? 20.881 -5.733 -37.799 1.00 77.38 87 ARG A N 1
ATOM 695 C CA . ARG A 1 87 ? 20.599 -6.983 -37.083 1.00 77.38 87 ARG A CA 1
ATOM 696 C C . ARG A 1 87 ? 20.603 -8.114 -38.111 1.00 77.38 87 ARG A C 1
ATOM 698 O O . ARG A 1 87 ? 19.758 -8.114 -38.996 1.00 77.38 87 ARG A O 1
ATOM 705 N N . GLU A 1 88 ? 21.545 -9.043 -37.987 1.00 82.19 88 GLU A N 1
ATOM 706 C CA . GLU A 1 88 ? 21.645 -10.221 -38.867 1.00 82.19 88 GLU A CA 1
ATOM 707 C C . GLU A 1 88 ? 20.624 -11.309 -38.514 1.00 82.19 88 GLU A C 1
ATOM 709 O O . GLU A 1 88 ? 20.326 -12.174 -39.328 1.00 82.19 88 GLU A O 1
ATOM 714 N N . TRP A 1 89 ? 20.066 -11.260 -37.305 1.00 81.94 89 TRP A N 1
ATOM 715 C CA . TRP A 1 89 ? 19.055 -12.200 -36.844 1.00 81.94 89 TRP A CA 1
ATOM 716 C C . TRP A 1 89 ? 17.647 -11.653 -37.066 1.00 81.94 89 TRP A C 1
ATOM 718 O O . TRP A 1 89 ? 17.359 -10.483 -36.783 1.00 81.94 89 TRP A O 1
ATOM 728 N N . THR A 1 90 ? 16.730 -12.523 -37.489 1.00 86.12 90 THR A N 1
ATOM 729 C CA . THR A 1 90 ? 15.299 -12.237 -37.397 1.00 86.12 90 THR A CA 1
ATOM 730 C C . THR A 1 90 ? 14.743 -12.712 -36.057 1.00 86.12 90 THR A C 1
ATOM 732 O O . THR A 1 90 ? 15.322 -13.537 -35.347 1.00 86.12 90 THR A O 1
ATOM 735 N N . ARG A 1 91 ? 13.572 -12.186 -35.681 1.00 82.00 91 ARG A N 1
ATOM 736 C CA . ARG A 1 91 ? 12.864 -12.647 -34.480 1.00 82.00 91 ARG A CA 1
ATOM 737 C C . ARG A 1 91 ? 12.568 -14.148 -34.560 1.00 82.00 91 ARG A C 1
ATOM 739 O O . ARG A 1 91 ? 12.699 -14.825 -33.548 1.00 82.00 91 ARG A O 1
ATOM 746 N N . ALA A 1 92 ? 12.163 -14.643 -35.730 1.00 84.94 92 ALA A N 1
ATOM 747 C CA . ALA A 1 92 ? 11.827 -16.050 -35.929 1.00 84.94 92 ALA A CA 1
ATOM 748 C C . ALA A 1 92 ? 13.043 -16.955 -35.687 1.00 84.94 92 ALA A C 1
ATOM 750 O O . ALA A 1 92 ? 12.911 -17.941 -34.965 1.00 84.94 92 ALA A O 1
ATOM 751 N N . ASP A 1 93 ? 14.222 -16.555 -36.175 1.00 83.31 93 ASP A N 1
ATOM 752 C CA . ASP A 1 93 ? 15.469 -17.311 -35.996 1.00 83.31 93 ASP A CA 1
ATOM 753 C C . ASP A 1 93 ? 15.835 -17.457 -34.515 1.00 83.31 93 ASP A C 1
ATOM 755 O O . ASP A 1 93 ? 16.134 -18.558 -34.060 1.00 83.31 93 ASP A O 1
ATOM 759 N N . LEU A 1 94 ? 15.706 -1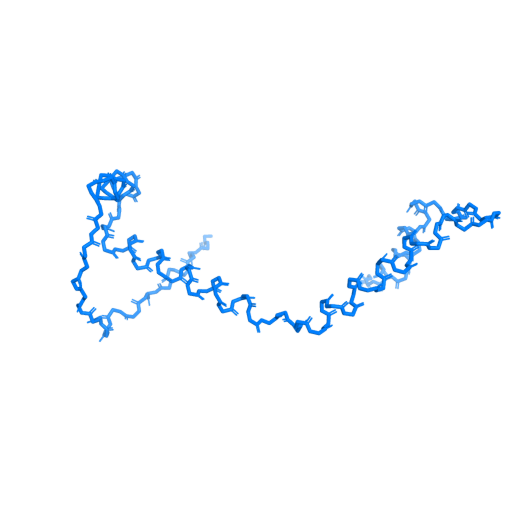6.383 -33.724 1.00 83.19 94 LEU A N 1
ATOM 760 C CA . LEU A 1 94 ? 15.963 -16.430 -32.278 1.00 83.19 94 LEU A CA 1
ATOM 761 C C . LEU A 1 94 ? 15.012 -17.378 -31.533 1.00 83.19 94 LEU A C 1
ATOM 763 O O . LEU A 1 94 ? 15.415 -18.047 -30.579 1.00 83.19 94 LEU A O 1
ATOM 767 N N . TYR A 1 95 ? 13.737 -17.431 -31.932 1.00 81.12 95 TYR A N 1
ATOM 768 C CA . TYR A 1 95 ? 12.780 -18.360 -31.327 1.00 81.12 95 TYR A CA 1
ATOM 769 C C . TYR A 1 95 ? 13.035 -19.800 -31.772 1.00 81.12 95 TYR A C 1
ATOM 771 O O . TYR A 1 95 ? 12.971 -20.690 -30.927 1.00 81.12 95 TYR A O 1
ATOM 779 N N . ALA A 1 96 ? 13.366 -20.030 -33.045 1.00 79.31 96 ALA A N 1
ATOM 780 C CA . ALA A 1 96 ? 13.723 -21.350 -33.558 1.00 79.31 96 ALA A CA 1
ATOM 781 C C . ALA A 1 96 ? 14.987 -21.892 -32.870 1.00 79.31 96 ALA A C 1
ATOM 783 O O . ALA A 1 96 ? 14.985 -23.017 -32.379 1.00 79.31 96 ALA A O 1
ATOM 784 N N . GLU A 1 97 ? 16.030 -21.070 -32.729 1.00 73.94 97 GLU A N 1
ATOM 785 C CA . GLU A 1 97 ? 17.254 -21.411 -31.998 1.00 73.94 97 GLU A CA 1
ATOM 786 C C . GLU A 1 97 ? 16.965 -21.715 -30.520 1.00 73.94 97 GLU A C 1
ATOM 788 O O . GLU A 1 97 ? 17.435 -22.719 -29.984 1.00 73.94 97 GLU A O 1
ATOM 793 N N . ARG A 1 98 ? 16.143 -20.891 -29.853 1.00 75.19 98 ARG A N 1
ATOM 794 C CA . ARG A 1 98 ? 15.747 -21.116 -28.454 1.00 75.19 98 ARG A CA 1
ATOM 795 C C . ARG A 1 98 ? 14.964 -22.419 -28.283 1.00 75.19 98 ARG A C 1
ATOM 797 O O . ARG A 1 98 ? 15.221 -23.150 -27.327 1.00 75.19 98 ARG A O 1
ATOM 804 N N . ILE A 1 99 ? 14.010 -22.696 -29.170 1.00 75.75 99 ILE A N 1
ATOM 805 C CA . ILE A 1 99 ? 13.210 -23.927 -29.146 1.00 75.75 99 ILE A CA 1
ATOM 806 C C . ILE A 1 99 ? 14.103 -25.137 -29.431 1.00 75.75 99 ILE A C 1
ATOM 808 O O . ILE A 1 99 ? 13.995 -26.129 -28.730 1.00 75.75 99 ILE A O 1
ATOM 812 N N . ASN A 1 100 ? 15.056 -25.048 -30.356 1.00 75.44 100 ASN A N 1
ATOM 813 C CA . ASN A 1 100 ? 16.001 -26.138 -30.608 1.00 75.44 100 ASN A CA 1
ATOM 814 C C . ASN A 1 100 ? 16.974 -26.364 -29.436 1.00 75.44 100 ASN A C 1
ATOM 816 O O . ASN A 1 100 ? 17.340 -27.499 -29.150 1.00 75.44 100 ASN A O 1
ATOM 820 N N . ARG A 1 101 ? 17.375 -25.302 -28.721 1.00 72.12 101 ARG A N 1
ATOM 821 C CA . ARG A 1 101 ? 18.296 -25.390 -27.573 1.00 72.12 101 ARG A CA 1
ATOM 822 C C . ARG A 1 101 ? 17.633 -25.916 -26.295 1.00 72.12 101 ARG A C 1
ATOM 824 O O . ARG A 1 101 ? 18.298 -26.578 -25.506 1.00 72.12 101 ARG A O 1
ATOM 831 N N . TYR A 1 102 ? 16.357 -25.602 -26.067 1.00 72.56 102 TYR A N 1
ATOM 832 C CA . TYR A 1 102 ? 15.662 -25.906 -24.804 1.00 72.56 102 TYR A CA 1
ATOM 833 C C . TYR A 1 102 ? 14.393 -26.757 -24.953 1.00 72.56 102 TYR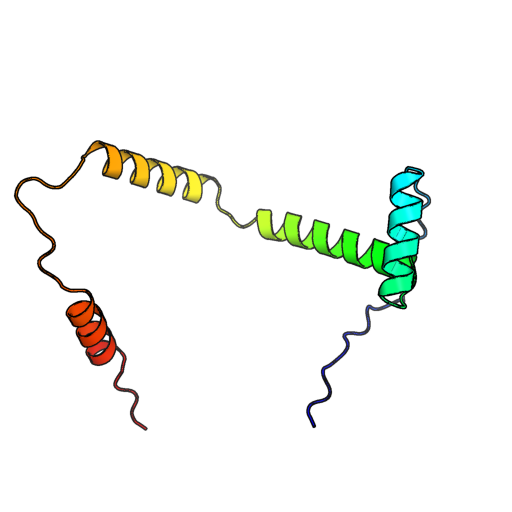 A C 1
ATOM 835 O O . TYR A 1 102 ? 13.804 -27.139 -23.946 1.00 72.56 102 TYR A O 1
ATOM 843 N N . GLY A 1 103 ? 13.946 -27.031 -26.176 1.00 64.00 103 GLY A N 1
ATOM 844 C CA . GLY A 1 103 ? 12.698 -27.737 -26.473 1.00 64.00 103 GLY A CA 1
ATOM 845 C C . GLY A 1 103 ? 12.805 -29.259 -26.451 1.00 64.00 103 GLY A C 1
ATOM 846 O O . GLY A 1 103 ? 11.775 -29.921 -26.401 1.00 64.00 103 GLY A O 1
ATOM 847 N N . THR A 1 104 ? 14.010 -29.836 -26.407 1.00 63.12 104 THR A N 1
ATOM 848 C CA . THR A 1 104 ? 14.171 -31.285 -26.209 1.00 63.12 104 THR A CA 1
ATOM 849 C C . THR A 1 104 ? 14.117 -31.629 -24.722 1.00 63.12 104 THR A C 1
ATOM 851 O O . THR A 1 104 ? 15.116 -31.940 -24.077 1.00 63.12 104 THR A O 1
ATOM 854 N N . ARG A 1 105 ? 12.909 -31.568 -24.170 1.00 59.91 105 ARG A N 1
ATOM 855 C CA . ARG A 1 105 ? 12.448 -32.537 -23.175 1.00 59.91 105 ARG A CA 1
ATOM 856 C C . ARG A 1 105 ? 11.175 -33.148 -23.746 1.00 59.91 105 ARG A C 1
ATOM 858 O O . ARG A 1 105 ? 10.077 -32.697 -23.447 1.00 59.91 105 ARG A O 1
ATOM 865 N N . ALA A 1 106 ? 11.372 -34.083 -24.669 1.00 54.19 106 ALA A N 1
ATOM 866 C CA . ALA A 1 106 ? 10.369 -35.086 -24.974 1.00 54.19 106 ALA A CA 1
ATOM 867 C C . ALA A 1 106 ? 10.594 -36.222 -23.971 1.00 54.19 106 ALA A C 1
ATOM 869 O O . ALA A 1 106 ? 11.730 -36.686 -23.833 1.00 54.19 106 ALA A O 1
ATOM 870 N N . ASP A 1 107 ? 9.541 -36.548 -23.229 1.00 49.81 107 ASP A N 1
ATOM 871 C CA . ASP A 1 107 ? 9.438 -37.754 -22.407 1.00 49.81 107 ASP A CA 1
ATOM 872 C C . ASP A 1 107 ? 9.572 -39.028 -23.261 1.00 49.81 107 ASP A C 1
ATOM 874 O O . ASP A 1 107 ? 9.184 -38.984 -24.456 1.00 49.81 107 ASP A O 1
#